Protein AF-A0A023PZ48-F1 (afdb_monomer)

Organism: Shigella sonnei (NCBI:txid624)

Sequence (143 aa):
MFFLYDTYNFFYYLIKLIVIQPQYICVYMIFFFFNAGIAYSITNDIEDQVCRWLLFVSMLHALMIPLAIIMPPQEILQETEKRQELHESIPKTCKLKALDAQQGGLFGVDKDEWVFPDNKSFYLPEKYRPENRITELAMMKEG

Structure (mmCIF, N/CA/C/O backbone):
data_AF-A0A023PZ48-F1
#
_entry.id   AF-A0A023PZ48-F1
#
loop_
_atom_site.group_PDB
_atom_site.id
_atom_site.type_symbol
_atom_site.label_atom_id
_atom_site.label_alt_id
_atom_site.label_comp_id
_atom_site.label_asym_id
_atom_site.label_entity_id
_atom_site.label_seq_id
_atom_site.pdbx_PDB_ins_code
_atom_site.Cartn_x
_atom_site.Cartn_y
_atom_site.Cartn_z
_atom_site.occupancy
_atom_site.B_iso_or_equiv
_atom_site.auth_seq_id
_atom_site.auth_comp_id
_atom_site.auth_asym_id
_atom_site.auth_atom_id
_atom_site.pdbx_PDB_model_num
ATOM 1 N N . MET A 1 1 ? 23.954 9.500 -2.292 1.00 50.06 1 MET A N 1
ATOM 2 C CA . MET A 1 1 ? 23.698 9.069 -0.899 1.00 50.06 1 MET A CA 1
ATOM 3 C C . MET A 1 1 ? 22.230 9.250 -0.509 1.00 50.06 1 MET A C 1
ATOM 5 O O . MET A 1 1 ? 21.660 8.294 -0.013 1.00 50.06 1 MET A O 1
ATOM 9 N N . PHE A 1 2 ? 21.600 10.391 -0.827 1.00 52.78 2 PHE A N 1
ATOM 10 C CA . PHE A 1 2 ? 20.169 10.659 -0.574 1.00 52.78 2 PHE A CA 1
ATOM 11 C C . PHE A 1 2 ? 19.208 9.615 -1.194 1.00 52.78 2 PHE A C 1
ATOM 13 O O . PHE A 1 2 ? 18.441 8.981 -0.484 1.00 52.78 2 PHE A O 1
ATOM 20 N N . PHE A 1 3 ? 19.356 9.304 -2.487 1.00 60.12 3 PHE A N 1
ATOM 21 C CA . PHE A 1 3 ? 18.476 8.350 -3.190 1.00 60.12 3 PHE A CA 1
ATOM 22 C C . PHE A 1 3 ? 18.502 6.905 -2.659 1.00 60.12 3 PHE A C 1
ATOM 24 O O . PHE A 1 3 ? 17.482 6.217 -2.681 1.00 60.12 3 PHE A O 1
ATOM 31 N N . LEU A 1 4 ? 19.656 6.428 -2.180 1.00 64.19 4 LEU A N 1
ATOM 32 C CA . LEU A 1 4 ? 19.765 5.081 -1.602 1.00 64.19 4 LEU A CA 1
ATOM 33 C C . LEU A 1 4 ? 19.038 4.994 -0.256 1.00 64.19 4 LEU A C 1
ATOM 35 O O . LEU A 1 4 ? 18.453 3.961 0.054 1.00 64.19 4 LEU A O 1
ATOM 39 N N . TYR A 1 5 ? 19.052 6.083 0.515 1.00 69.94 5 TYR A N 1
ATOM 40 C CA . TYR A 1 5 ? 18.374 6.172 1.803 1.00 69.94 5 TYR A CA 1
ATOM 41 C C . TYR A 1 5 ? 16.848 6.168 1.644 1.00 69.94 5 TYR A C 1
ATOM 43 O O . TYR A 1 5 ? 16.167 5.394 2.314 1.00 69.94 5 TYR A O 1
ATOM 51 N N . ASP A 1 6 ? 16.317 6.944 0.697 1.00 74.38 6 ASP A N 1
ATOM 52 C CA . ASP A 1 6 ? 14.872 7.001 0.439 1.00 74.38 6 ASP A CA 1
ATOM 53 C C . ASP A 1 6 ? 14.341 5.675 -0.119 1.00 74.38 6 ASP A C 1
ATOM 55 O O . ASP A 1 6 ? 13.309 5.172 0.326 1.00 74.38 6 ASP A O 1
ATOM 59 N N . THR A 1 7 ? 15.098 5.051 -1.027 1.00 77.69 7 THR A N 1
ATOM 60 C CA . THR A 1 7 ? 14.758 3.729 -1.574 1.00 77.69 7 THR A CA 1
ATOM 61 C C . THR A 1 7 ? 14.770 2.657 -0.480 1.00 77.69 7 THR A C 1
ATOM 63 O O . THR A 1 7 ? 13.847 1.849 -0.393 1.00 77.69 7 THR A O 1
ATOM 66 N N . TYR A 1 8 ? 15.785 2.662 0.390 1.00 84.38 8 TYR A N 1
ATOM 67 C CA . TYR A 1 8 ? 15.855 1.749 1.532 1.00 84.38 8 TYR A CA 1
ATOM 68 C C . TYR A 1 8 ? 14.658 1.923 2.473 1.00 84.38 8 TYR A C 1
ATOM 70 O O . TYR A 1 8 ? 13.998 0.940 2.808 1.00 84.38 8 TYR A O 1
ATOM 78 N N . ASN A 1 9 ? 14.348 3.162 2.865 1.00 86.19 9 ASN A N 1
ATOM 79 C CA . ASN A 1 9 ? 13.220 3.450 3.748 1.00 86.19 9 ASN A CA 1
ATOM 80 C C . ASN A 1 9 ? 11.897 3.006 3.129 1.00 86.19 9 ASN A C 1
ATOM 82 O O . ASN A 1 9 ? 11.089 2.375 3.809 1.00 86.19 9 ASN A O 1
ATOM 86 N N . PHE A 1 10 ? 11.699 3.268 1.836 1.00 86.69 10 PHE A N 1
ATOM 87 C CA . PHE A 1 10 ? 10.518 2.816 1.114 1.00 86.69 10 PHE A CA 1
ATOM 88 C C . PHE A 1 10 ? 10.330 1.299 1.245 1.00 86.69 10 PHE A C 1
ATOM 90 O O . PHE A 1 10 ? 9.278 0.854 1.704 1.00 86.69 10 PHE A O 1
ATOM 97 N N . PHE A 1 11 ? 11.354 0.501 0.922 1.00 87.69 11 PHE A N 1
ATOM 98 C CA . PHE A 1 11 ? 11.261 -0.959 1.026 1.00 87.69 11 PHE A CA 1
ATOM 99 C C . PHE A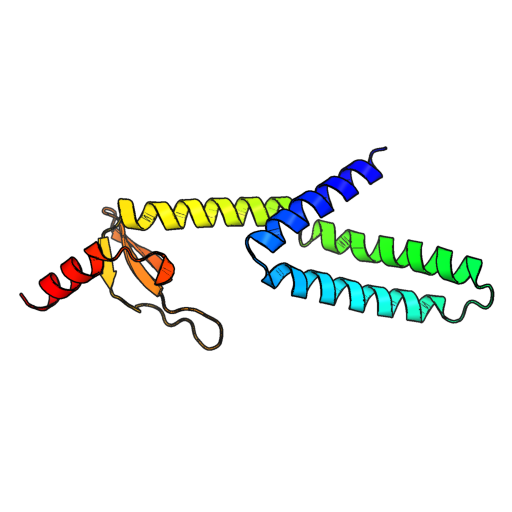 1 11 ? 11.112 -1.441 2.472 1.00 87.69 11 PHE A C 1
ATOM 101 O O . PHE A 1 11 ? 10.343 -2.365 2.726 1.00 87.69 11 PHE A O 1
ATOM 108 N N . TYR A 1 12 ? 11.793 -0.805 3.425 1.00 91.75 12 TYR A N 1
ATOM 109 C CA . TYR A 1 12 ? 11.674 -1.127 4.846 1.00 91.75 12 TYR A CA 1
ATOM 110 C C . TYR A 1 12 ? 10.229 -0.988 5.348 1.00 91.75 12 TYR A C 1
ATOM 112 O O . TYR A 1 12 ? 9.682 -1.922 5.941 1.00 91.75 12 TYR A O 1
ATOM 120 N N . TYR A 1 13 ? 9.586 0.152 5.079 1.00 91.69 13 TYR A N 1
ATOM 121 C CA . TYR A 1 13 ? 8.195 0.379 5.475 1.00 91.69 13 TYR A CA 1
ATOM 122 C C . TYR A 1 13 ? 7.216 -0.463 4.660 1.00 91.69 13 TYR A C 1
ATOM 124 O O . TYR A 1 13 ? 6.236 -0.952 5.217 1.00 91.69 13 TYR A O 1
ATOM 132 N N . LEU A 1 14 ? 7.495 -0.695 3.375 1.00 89.81 14 LEU A N 1
ATOM 133 C CA . LEU A 1 14 ? 6.681 -1.565 2.532 1.00 89.81 14 LEU A CA 1
ATOM 134 C C . LEU A 1 14 ? 6.638 -2.999 3.068 1.00 89.81 14 LEU A C 1
ATOM 136 O O . LEU A 1 14 ? 5.562 -3.579 3.170 1.00 89.81 14 LEU A O 1
ATOM 140 N N . ILE A 1 15 ? 7.784 -3.562 3.458 1.00 91.50 15 ILE A N 1
ATOM 141 C CA . ILE A 1 15 ? 7.840 -4.910 4.034 1.00 91.50 15 ILE A CA 1
ATOM 142 C C . ILE A 1 15 ? 7.019 -4.969 5.326 1.00 91.50 15 ILE A C 1
ATOM 144 O O . ILE A 1 15 ? 6.209 -5.880 5.488 1.00 91.50 15 ILE A O 1
ATOM 148 N N . LYS A 1 16 ? 7.162 -3.981 6.220 1.00 92.81 16 LYS A N 1
ATOM 149 C CA . LYS A 1 16 ? 6.341 -3.901 7.441 1.00 92.81 16 LYS A CA 1
ATOM 150 C C . LYS A 1 16 ? 4.847 -3.826 7.134 1.00 92.81 16 LYS A C 1
ATOM 152 O O . LYS A 1 16 ? 4.061 -4.537 7.756 1.00 92.81 16 LYS A O 1
ATOM 157 N N . LEU A 1 17 ? 4.467 -3.001 6.162 1.00 91.00 17 LEU A N 1
ATOM 158 C CA . LEU A 1 17 ? 3.081 -2.858 5.738 1.00 91.00 17 LEU A CA 1
ATOM 159 C C . LEU A 1 17 ? 2.524 -4.179 5.197 1.00 91.00 17 LEU A C 1
ATOM 161 O O . LEU A 1 17 ? 1.422 -4.556 5.574 1.00 91.00 17 LEU A O 1
ATOM 165 N N . ILE A 1 18 ? 3.288 -4.913 4.384 1.00 90.19 18 ILE A N 1
ATOM 166 C CA . ILE A 1 18 ? 2.879 -6.219 3.842 1.00 90.19 18 ILE A CA 1
ATOM 167 C C . ILE A 1 18 ? 2.703 -7.258 4.956 1.00 90.19 18 ILE A C 1
ATOM 169 O O . ILE A 1 18 ? 1.777 -8.061 4.895 1.00 90.19 18 ILE A O 1
ATOM 173 N N . VAL A 1 19 ? 3.550 -7.239 5.989 1.00 89.50 19 VAL A N 1
ATOM 174 C CA . VAL A 1 19 ? 3.411 -8.152 7.137 1.00 89.50 19 VAL A CA 1
ATOM 175 C C . VAL A 1 19 ? 2.088 -7.924 7.878 1.00 89.50 19 VAL A C 1
ATOM 177 O O . VAL A 1 19 ? 1.451 -8.888 8.294 1.00 89.50 19 VAL A O 1
ATOM 180 N N . ILE A 1 20 ? 1.652 -6.670 8.024 1.00 85.88 20 ILE A N 1
ATOM 181 C CA . ILE A 1 20 ? 0.412 -6.325 8.744 1.00 85.88 20 ILE A CA 1
ATOM 182 C C . ILE A 1 20 ? -0.822 -6.434 7.838 1.00 85.88 20 ILE A C 1
ATOM 184 O O . ILE A 1 20 ? -1.892 -6.858 8.275 1.00 85.88 20 ILE A O 1
ATOM 188 N N . GLN A 1 21 ? -0.685 -6.034 6.577 1.00 85.50 21 GLN A N 1
ATOM 189 C CA . GLN A 1 21 ? -1.740 -5.987 5.571 1.00 85.50 21 GLN A CA 1
ATOM 190 C C . GLN A 1 21 ? -1.245 -6.620 4.259 1.00 85.50 21 GLN A C 1
ATOM 192 O O . GLN A 1 21 ? -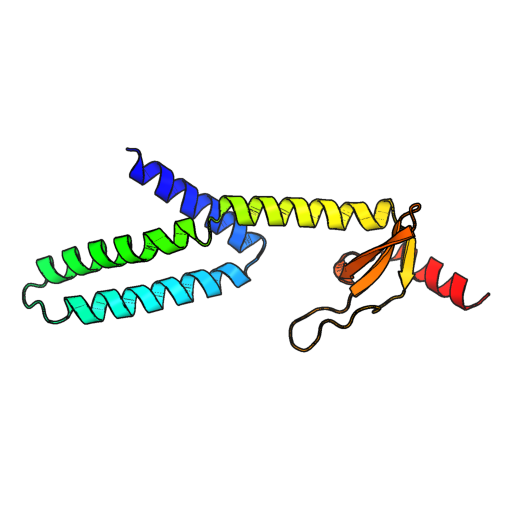0.838 -5.908 3.332 1.00 85.50 21 GLN A O 1
ATOM 197 N N . PRO A 1 22 ? -1.309 -7.962 4.143 1.00 85.25 22 PRO A N 1
ATOM 198 C CA . PRO A 1 22 ? -0.760 -8.697 3.006 1.00 85.25 22 PRO A CA 1
ATOM 199 C C . PRO A 1 22 ? -1.320 -8.263 1.655 1.00 85.25 22 PRO A C 1
ATOM 201 O O . PRO A 1 22 ? -0.604 -8.326 0.666 1.00 85.25 22 PRO A O 1
ATOM 204 N N . GLN A 1 23 ? -2.557 -7.759 1.592 1.00 84.06 23 GLN A N 1
ATOM 205 C CA . GLN A 1 23 ? -3.190 -7.287 0.356 1.00 84.06 23 GLN A CA 1
ATOM 206 C C . GLN A 1 23 ? -2.374 -6.228 -0.399 1.00 84.06 23 GLN A C 1
ATOM 208 O O . GLN A 1 23 ? -2.472 -6.142 -1.625 1.00 84.06 23 GLN A O 1
ATOM 213 N N . TYR A 1 24 ? -1.532 -5.453 0.294 1.00 87.19 24 TYR A N 1
ATOM 214 C CA . TYR A 1 24 ? -0.668 -4.484 -0.373 1.00 87.19 24 TYR A CA 1
ATOM 215 C C . TYR A 1 24 ? 0.355 -5.160 -1.291 1.00 87.19 24 TYR A C 1
ATOM 217 O O . TYR A 1 24 ? 0.707 -4.566 -2.307 1.00 87.19 24 TYR A O 1
ATOM 225 N N . ILE A 1 25 ? 0.759 -6.416 -1.041 1.00 88.88 25 ILE A N 1
ATOM 226 C CA . ILE A 1 25 ? 1.653 -7.140 -1.959 1.00 88.88 25 ILE A CA 1
ATOM 227 C C . ILE A 1 25 ? 1.050 -7.222 -3.363 1.00 88.88 25 ILE A C 1
ATOM 229 O O . ILE A 1 25 ? 1.732 -6.945 -4.347 1.00 88.88 25 ILE A O 1
ATOM 233 N N . CYS A 1 26 ? -0.250 -7.512 -3.457 1.00 89.12 26 CYS A N 1
ATOM 234 C CA . CYS A 1 26 ? -0.957 -7.626 -4.724 1.00 89.12 26 CYS A CA 1
ATOM 235 C C . CYS A 1 26 ? -0.996 -6.277 -5.441 1.00 89.12 26 CYS A C 1
ATOM 237 O O . CYS A 1 26 ? -0.709 -6.210 -6.634 1.00 89.12 26 CYS A O 1
ATOM 239 N N . VAL A 1 27 ? -1.292 -5.202 -4.707 1.00 88.25 27 VAL A N 1
ATOM 240 C CA . VAL A 1 27 ? -1.337 -3.842 -5.256 1.00 88.25 27 VAL A CA 1
ATOM 241 C C . VAL A 1 27 ? 0.025 -3.454 -5.837 1.00 88.25 27 VAL A C 1
ATOM 243 O O . VAL A 1 27 ? 0.109 -3.114 -7.016 1.00 88.25 27 VAL A O 1
ATOM 246 N N . TYR A 1 28 ? 1.106 -3.569 -5.059 1.00 88.31 28 TYR A N 1
ATOM 247 C CA . TYR A 1 28 ? 2.447 -3.206 -5.532 1.00 88.31 28 TYR A CA 1
ATOM 248 C C . TYR A 1 28 ? 2.929 -4.100 -6.684 1.00 88.31 28 TYR A C 1
ATOM 250 O O . TYR A 1 28 ? 3.571 -3.594 -7.604 1.00 88.31 28 TYR A O 1
ATOM 258 N N . MET A 1 29 ? 2.582 -5.393 -6.695 1.00 90.31 29 MET A N 1
ATOM 259 C CA . MET A 1 29 ? 2.892 -6.285 -7.819 1.00 90.31 29 MET A CA 1
ATOM 260 C C . MET A 1 29 ? 2.169 -5.869 -9.103 1.00 90.31 29 MET A C 1
ATOM 262 O O . MET A 1 29 ? 2.801 -5.826 -10.155 1.00 90.31 29 MET A O 1
ATOM 266 N N . ILE A 1 30 ? 0.878 -5.525 -9.033 1.00 91.75 30 ILE A N 1
ATOM 267 C CA . ILE A 1 30 ? 0.110 -5.068 -10.203 1.00 91.75 30 ILE A CA 1
ATOM 268 C C . ILE A 1 30 ? 0.761 -3.823 -10.808 1.00 91.75 30 ILE A C 1
ATOM 270 O O . ILE A 1 30 ? 1.031 -3.799 -12.008 1.00 91.75 30 ILE A O 1
ATOM 274 N N . PHE A 1 31 ? 1.075 -2.821 -9.981 1.00 90.44 31 PHE A N 1
ATOM 275 C CA . PHE A 1 31 ? 1.753 -1.612 -10.450 1.00 90.44 31 PHE A CA 1
ATOM 276 C C . PHE A 1 31 ? 3.132 -1.916 -11.040 1.00 90.44 31 PHE A C 1
ATOM 278 O O . PHE A 1 31 ? 3.465 -1.395 -12.103 1.00 90.44 31 PHE A O 1
ATOM 285 N N . PHE A 1 32 ? 3.913 -2.788 -10.397 1.00 91.25 32 PHE A N 1
ATOM 286 C CA . PHE A 1 32 ? 5.229 -3.177 -10.893 1.00 91.25 32 PHE A CA 1
ATOM 287 C C . PHE A 1 32 ? 5.151 -3.839 -12.272 1.00 91.25 32 PHE A C 1
ATOM 289 O O .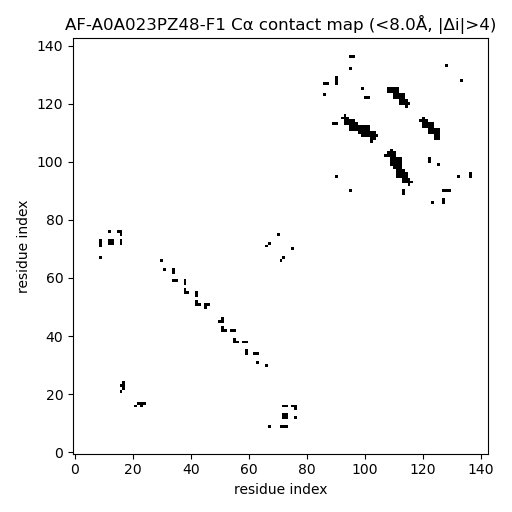 PHE A 1 32 ? 5.840 -3.401 -13.190 1.00 91.25 32 PHE A O 1
ATOM 296 N N . PHE A 1 33 ? 4.305 -4.858 -12.451 1.00 94.25 33 PHE A N 1
ATOM 297 C CA . PHE A 1 33 ? 4.193 -5.564 -13.731 1.00 94.25 33 PHE A CA 1
ATOM 298 C C . PHE A 1 33 ? 3.600 -4.690 -14.831 1.00 94.25 33 PHE A C 1
ATOM 300 O O . PHE A 1 33 ? 4.058 -4.758 -15.969 1.00 94.25 33 PHE A O 1
ATOM 307 N N . PHE A 1 34 ? 2.626 -3.842 -14.499 1.00 94.25 34 PHE A N 1
ATOM 308 C CA . PHE A 1 34 ? 2.068 -2.886 -15.447 1.00 94.25 34 PHE A CA 1
ATOM 309 C C . PHE A 1 34 ? 3.139 -1.901 -15.939 1.00 94.25 34 PHE A C 1
ATOM 311 O O . PHE A 1 34 ? 3.350 -1.760 -17.144 1.00 94.25 34 PHE A O 1
ATOM 318 N N . ASN A 1 35 ? 3.892 -1.298 -15.014 1.00 93.88 35 ASN A N 1
ATOM 319 C CA . ASN A 1 35 ? 4.978 -0.377 -15.344 1.00 93.88 35 ASN A CA 1
ATOM 320 C C . ASN A 1 35 ? 6.131 -1.073 -16.076 1.00 93.88 35 ASN A C 1
ATOM 322 O O . ASN A 1 35 ? 6.691 -0.500 -17.006 1.00 93.88 35 ASN A O 1
ATOM 326 N N . ALA A 1 36 ? 6.463 -2.314 -15.713 1.00 94.88 36 ALA A N 1
ATOM 327 C CA . ALA A 1 36 ? 7.451 -3.120 -16.424 1.00 94.88 36 ALA A CA 1
ATOM 328 C C . ALA A 1 36 ? 7.003 -3.436 -17.858 1.00 94.88 36 ALA A C 1
ATOM 330 O O . ALA A 1 36 ? 7.817 -3.366 -18.773 1.00 94.88 36 ALA A O 1
ATOM 331 N N . GLY A 1 37 ? 5.715 -3.717 -18.076 1.00 96.00 37 GLY A N 1
ATOM 332 C CA . GLY A 1 37 ? 5.147 -3.917 -19.410 1.00 96.00 37 GLY A CA 1
ATOM 333 C C . GLY A 1 37 ? 5.252 -2.666 -20.285 1.00 96.00 37 GLY A C 1
ATOM 334 O O . GLY A 1 37 ? 5.675 -2.757 -21.439 1.00 96.00 37 GLY A O 1
ATOM 335 N N . ILE A 1 38 ? 4.951 -1.489 -19.727 1.00 94.69 38 ILE A N 1
ATOM 336 C CA . ILE A 1 38 ? 5.149 -0.197 -20.406 1.00 94.69 38 ILE A CA 1
ATOM 337 C C . ILE A 1 38 ? 6.636 0.028 -20.701 1.00 94.69 38 ILE A C 1
ATOM 339 O O . ILE A 1 38 ? 7.003 0.339 -21.836 1.00 94.69 38 ILE A O 1
ATOM 343 N N . ALA A 1 39 ? 7.495 -0.176 -19.697 1.00 95.69 39 ALA A N 1
ATOM 344 C CA . ALA A 1 39 ? 8.934 0.012 -19.815 1.00 95.69 39 ALA A CA 1
ATOM 345 C C . ALA A 1 39 ? 9.529 -0.867 -20.928 1.00 95.69 39 ALA A C 1
ATOM 347 O O . ALA A 1 39 ? 10.323 -0.414 -21.755 1.00 95.69 39 ALA A O 1
ATOM 348 N N . TYR A 1 40 ? 9.098 -2.126 -20.974 1.00 95.12 40 TYR A N 1
ATOM 349 C CA . TYR A 1 40 ? 9.510 -3.093 -21.979 1.00 95.12 40 TYR A CA 1
ATOM 350 C C . TYR A 1 40 ? 9.014 -2.698 -23.370 1.00 95.12 40 TYR A C 1
ATOM 352 O O . TYR A 1 40 ? 9.813 -2.637 -24.295 1.00 95.12 40 TYR A O 1
ATOM 360 N N . SER A 1 41 ? 7.733 -2.344 -23.509 1.00 94.75 41 SER A N 1
ATOM 361 C CA . SER A 1 41 ? 7.131 -2.007 -24.808 1.00 94.75 41 SER A CA 1
ATOM 362 C C . SER A 1 41 ? 7.849 -0.856 -25.515 1.00 94.75 41 SER A C 1
ATOM 364 O O . SER A 1 41 ? 8.055 -0.913 -26.719 1.00 94.75 41 SER A O 1
ATOM 366 N N . ILE A 1 42 ? 8.274 0.167 -24.770 1.00 92.50 42 ILE A N 1
ATOM 367 C CA . ILE A 1 42 ? 8.985 1.330 -25.329 1.00 92.50 42 ILE A CA 1
ATOM 36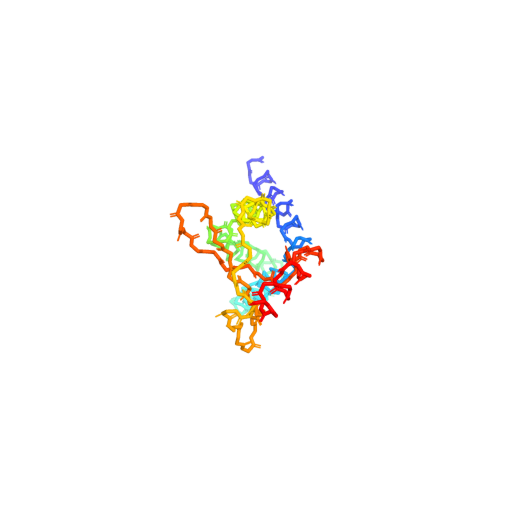8 C C . ILE A 1 42 ? 10.446 0.998 -25.668 1.00 92.50 42 ILE A C 1
ATOM 370 O O . ILE A 1 42 ? 11.007 1.556 -26.605 1.00 92.50 42 ILE A O 1
ATOM 374 N N . THR A 1 43 ? 11.094 0.122 -24.894 1.00 94.69 43 THR A N 1
ATOM 375 C CA . THR A 1 43 ? 12.522 -0.195 -25.084 1.00 94.69 43 THR A CA 1
ATOM 376 C C . THR A 1 43 ? 12.773 -1.365 -26.027 1.00 94.69 43 THR A C 1
ATOM 378 O O . THR A 1 43 ? 13.910 -1.574 -26.445 1.00 94.69 43 THR A O 1
ATOM 381 N N . ASN A 1 44 ? 11.738 -2.125 -26.386 1.00 93.38 44 ASN A N 1
ATOM 382 C CA . ASN A 1 44 ? 11.873 -3.347 -27.173 1.00 93.38 44 ASN A CA 1
ATOM 383 C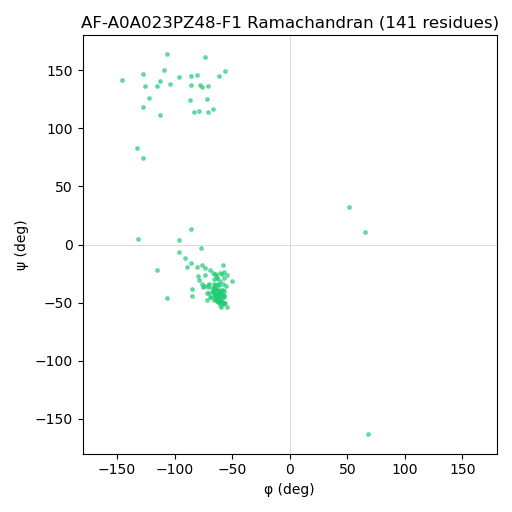 C . ASN A 1 44 ? 12.440 -3.116 -28.585 1.00 93.38 44 ASN A C 1
ATOM 385 O O . ASN A 1 44 ? 13.146 -3.983 -29.092 1.00 93.38 44 ASN A O 1
ATOM 389 N N . ASP A 1 45 ? 12.207 -1.944 -29.179 1.00 92.88 45 ASP A N 1
ATOM 390 C CA . ASP A 1 45 ? 12.680 -1.604 -30.532 1.00 92.88 45 ASP A CA 1
ATOM 391 C C . ASP A 1 45 ? 14.176 -1.236 -30.587 1.00 92.88 45 ASP A C 1
ATOM 393 O O . ASP A 1 45 ? 14.730 -0.973 -31.654 1.00 92.88 45 ASP A O 1
ATOM 397 N N . ILE A 1 46 ? 14.858 -1.208 -29.439 1.00 93.94 46 ILE A N 1
ATOM 398 C CA . ILE A 1 46 ? 16.282 -0.884 -29.352 1.00 93.94 46 ILE A CA 1
ATOM 399 C C . ILE A 1 46 ? 17.106 -2.139 -29.648 1.00 93.94 46 ILE A C 1
ATOM 401 O O . ILE A 1 46 ? 17.098 -3.098 -28.870 1.00 93.94 46 ILE A O 1
ATOM 405 N N . GLU A 1 47 ? 17.847 -2.110 -30.760 1.00 93.75 47 GLU A N 1
ATOM 406 C CA . GLU A 1 47 ? 18.700 -3.221 -31.204 1.00 93.75 47 GLU A CA 1
ATOM 407 C C . GLU A 1 47 ? 19.823 -3.521 -30.204 1.00 93.75 47 GLU A C 1
ATOM 409 O O . GLU A 1 47 ? 20.004 -4.676 -29.803 1.00 93.75 47 GLU A O 1
ATOM 414 N N . ASP A 1 48 ? 20.547 -2.484 -29.763 1.00 96.06 48 ASP A N 1
ATOM 415 C CA . ASP A 1 48 ? 21.640 -2.646 -28.807 1.00 96.06 48 ASP A CA 1
ATOM 416 C C . ASP A 1 48 ? 21.107 -3.106 -27.445 1.00 96.06 48 ASP A C 1
ATOM 418 O O . ASP A 1 48 ? 20.356 -2.411 -26.754 1.00 96.06 48 ASP A O 1
ATOM 422 N N . GLN A 1 49 ? 21.518 -4.308 -27.047 1.00 92.62 49 GLN A N 1
ATOM 423 C CA . GLN A 1 49 ? 21.012 -4.962 -25.849 1.00 92.62 49 GLN A CA 1
ATOM 424 C C . GLN A 1 49 ? 21.405 -4.226 -24.564 1.00 92.62 49 GLN A C 1
ATOM 426 O O . GLN A 1 49 ? 20.623 -4.216 -23.612 1.00 92.62 49 GLN A O 1
ATOM 431 N N . VAL A 1 50 ? 22.587 -3.609 -24.514 1.00 94.88 50 VAL A N 1
ATOM 432 C CA . VAL A 1 50 ? 23.057 -2.892 -23.322 1.00 94.88 50 VAL A CA 1
ATOM 433 C C . VAL A 1 50 ? 22.260 -1.601 -23.156 1.00 94.88 50 VAL A C 1
ATOM 435 O O . VAL A 1 50 ? 21.719 -1.349 -22.079 1.00 94.88 50 VAL A O 1
ATOM 438 N N . CYS A 1 51 ? 22.106 -0.825 -24.228 1.00 93.38 51 CYS A N 1
ATOM 439 C CA . CYS A 1 51 ? 21.271 0.369 -24.269 1.00 93.38 51 CYS A CA 1
ATOM 440 C C . CYS A 1 51 ? 19.814 0.046 -23.932 1.00 93.38 51 CYS A C 1
ATOM 442 O O . CYS A 1 51 ? 19.213 0.759 -23.128 1.00 93.38 51 CYS A O 1
ATOM 444 N N . ARG A 1 52 ? 19.266 -1.050 -24.472 1.00 94.12 52 ARG A N 1
ATOM 445 C CA . ARG A 1 52 ? 17.910 -1.514 -24.158 1.00 94.12 52 ARG A CA 1
ATOM 446 C C . ARG A 1 52 ? 17.731 -1.747 -22.662 1.00 94.12 52 ARG A C 1
ATOM 448 O O . ARG A 1 52 ? 16.799 -1.209 -22.072 1.00 94.12 52 ARG A O 1
ATOM 455 N N . TRP A 1 53 ? 18.635 -2.497 -22.029 1.00 93.88 53 TRP A N 1
ATOM 456 C CA . TRP A 1 53 ? 18.557 -2.767 -20.591 1.00 93.88 53 TRP A CA 1
ATOM 457 C C . TRP A 1 53 ? 18.746 -1.512 -19.736 1.00 93.88 53 TRP A C 1
ATOM 459 O O . TRP A 1 53 ? 18.006 -1.323 -18.772 1.00 93.88 53 TRP A O 1
ATOM 469 N N . LEU A 1 54 ? 19.687 -0.632 -20.091 1.00 94.31 54 LEU A N 1
ATOM 470 C CA . LEU A 1 54 ? 19.903 0.623 -19.365 1.00 94.31 54 LEU A CA 1
ATOM 471 C C . LEU A 1 54 ? 18.668 1.532 -19.413 1.00 94.31 54 LEU A C 1
ATOM 473 O O . LEU A 1 54 ? 18.276 2.088 -18.387 1.00 94.31 54 LEU A O 1
ATOM 477 N N . LEU A 1 55 ? 18.035 1.651 -20.582 1.00 93.75 55 LEU A N 1
ATOM 478 C CA . LEU A 1 55 ? 16.816 2.440 -20.758 1.00 93.75 55 LEU A CA 1
ATOM 479 C C . LEU A 1 55 ? 15.605 1.785 -20.093 1.00 93.75 55 LEU A C 1
ATOM 481 O O . LEU A 1 55 ? 14.778 2.479 -19.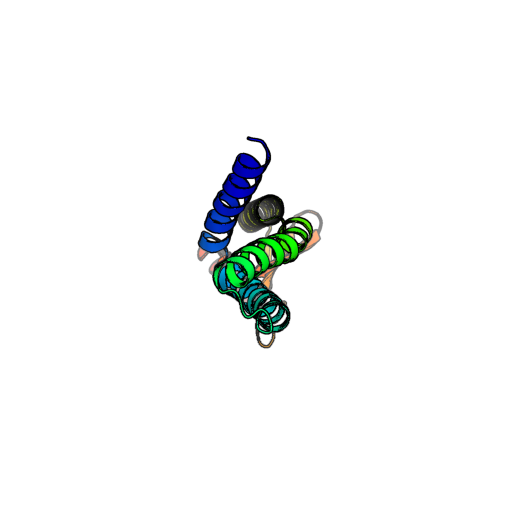506 1.00 93.75 55 LEU A O 1
ATOM 485 N N . PHE A 1 56 ? 15.519 0.454 -20.120 1.00 95.38 56 PHE A N 1
ATOM 486 C CA . PHE A 1 56 ? 14.453 -0.276 -19.442 1.00 95.38 56 PHE A CA 1
ATOM 487 C C . PHE A 1 56 ? 14.505 -0.023 -17.934 1.00 95.38 56 PHE A C 1
ATOM 489 O O . PHE A 1 56 ? 13.498 0.347 -17.334 1.00 95.38 56 PHE A O 1
ATOM 496 N N . VAL A 1 57 ? 15.685 -0.172 -17.323 1.00 92.56 57 VAL A N 1
ATOM 497 C CA . VAL A 1 57 ? 15.866 0.024 -15.879 1.00 92.56 57 VAL A CA 1
ATOM 498 C C . VAL A 1 57 ? 15.618 1.478 -15.483 1.00 92.56 57 VAL A C 1
ATOM 500 O O . VAL A 1 57 ? 14.934 1.722 -14.489 1.00 92.56 57 VAL A O 1
ATOM 503 N N . SER A 1 58 ? 16.128 2.449 -16.249 1.00 90.81 58 SER A N 1
ATOM 504 C CA . SER A 1 58 ? 15.932 3.869 -15.933 1.00 90.81 58 SER A CA 1
ATOM 505 C C . SER A 1 58 ? 14.464 4.285 -16.041 1.00 90.81 58 SER A C 1
ATOM 507 O O . SER A 1 58 ? 13.955 4.980 -15.160 1.00 90.81 58 SER A O 1
ATOM 509 N N . MET A 1 59 ? 13.753 3.803 -17.060 1.00 93.00 59 MET A N 1
ATOM 510 C CA . MET A 1 59 ? 12.338 4.097 -17.248 1.00 93.00 59 MET A CA 1
ATOM 511 C C . MET A 1 59 ? 11.454 3.378 -16.234 1.00 93.00 59 MET A C 1
ATOM 513 O O . MET A 1 59 ? 10.553 4.000 -15.675 1.00 93.00 59 MET A O 1
ATOM 517 N N . LEU A 1 60 ? 11.731 2.105 -15.934 1.00 92.31 60 LEU A N 1
ATOM 518 C CA . LEU A 1 60 ? 11.039 1.390 -14.864 1.00 92.31 60 LEU A CA 1
ATOM 519 C C . LEU A 1 60 ? 11.212 2.129 -13.536 1.00 92.31 60 LEU A C 1
ATOM 521 O O . LEU A 1 60 ? 10.237 2.340 -12.823 1.00 92.31 60 LEU A O 1
ATOM 525 N N . HIS A 1 61 ? 12.427 2.588 -13.227 1.00 87.31 61 HIS A N 1
ATOM 526 C CA . HIS A 1 61 ? 12.669 3.380 -12.028 1.00 87.31 61 HIS A CA 1
ATOM 527 C C . HIS A 1 61 ? 11.842 4.674 -12.021 1.00 87.31 61 HIS A C 1
ATOM 529 O O . HIS A 1 61 ? 11.152 4.945 -11.040 1.00 87.31 61 HIS A O 1
ATOM 535 N N . ALA A 1 62 ? 11.832 5.426 -13.126 1.00 89.12 62 ALA A N 1
ATOM 536 C CA . ALA A 1 62 ? 11.043 6.651 -13.251 1.00 89.12 62 ALA A CA 1
ATOM 537 C C . ALA A 1 62 ? 9.531 6.411 -13.068 1.00 89.12 62 ALA A C 1
ATOM 539 O O . ALA A 1 62 ? 8.868 7.182 -12.377 1.00 89.12 62 ALA A O 1
ATOM 540 N N . LEU A 1 63 ? 8.994 5.319 -13.620 1.00 89.12 63 LEU A N 1
ATOM 541 C CA . LEU A 1 63 ? 7.580 4.942 -13.493 1.00 89.12 63 LEU A CA 1
ATOM 542 C C . LEU A 1 63 ? 7.189 4.508 -12.072 1.00 89.12 63 LEU A C 1
ATOM 544 O O . LEU A 1 63 ? 6.016 4.581 -11.706 1.00 89.12 63 LEU A O 1
ATOM 548 N N . MET A 1 64 ? 8.152 4.081 -11.254 1.00 85.25 64 MET A N 1
ATOM 549 C CA . MET A 1 64 ? 7.910 3.701 -9.860 1.00 85.25 64 MET A CA 1
ATOM 550 C C . MET A 1 64 ? 7.945 4.895 -8.892 1.00 85.25 64 MET A C 1
ATOM 552 O O . MET A 1 64 ? 7.422 4.780 -7.785 1.00 85.25 64 MET A O 1
ATOM 556 N N . ILE A 1 65 ? 8.488 6.054 -9.292 1.00 84.38 65 ILE A N 1
ATOM 557 C CA . ILE A 1 65 ? 8.532 7.260 -8.440 1.00 84.38 65 ILE A CA 1
ATOM 558 C C . ILE A 1 65 ? 7.121 7.752 -8.061 1.00 84.38 65 ILE A C 1
ATOM 560 O O . ILE A 1 65 ? 6.876 7.947 -6.869 1.00 84.38 65 ILE A O 1
ATOM 564 N N . PRO A 1 66 ? 6.155 7.906 -8.994 1.00 84.50 66 PRO A N 1
ATOM 565 C CA . PRO A 1 66 ? 4.796 8.320 -8.639 1.00 84.50 66 PRO A CA 1
ATOM 566 C C . PRO A 1 66 ? 4.114 7.379 -7.644 1.00 84.50 66 PRO A C 1
ATOM 568 O O . PRO A 1 66 ? 3.366 7.836 -6.786 1.00 84.50 66 PRO A O 1
ATOM 571 N N . LEU A 1 67 ? 4.397 6.073 -7.716 1.00 81.25 67 LEU A N 1
ATOM 572 C CA . LEU A 1 67 ? 3.833 5.087 -6.795 1.00 81.25 67 LEU A CA 1
ATOM 573 C C . LEU A 1 67 ? 4.263 5.351 -5.349 1.00 81.25 67 LEU A C 1
ATOM 575 O O . LEU A 1 67 ? 3.441 5.258 -4.442 1.00 81.25 67 LEU A O 1
ATOM 579 N N . ALA A 1 68 ? 5.529 5.722 -5.144 1.00 79.00 68 ALA A N 1
ATOM 580 C CA . ALA A 1 68 ? 6.054 6.065 -3.826 1.00 79.00 68 ALA A CA 1
ATOM 581 C C . ALA A 1 68 ? 5.439 7.351 -3.248 1.00 79.00 68 ALA A C 1
ATOM 583 O O . ALA A 1 68 ? 5.396 7.501 -2.030 1.00 79.00 68 ALA A O 1
ATOM 584 N N . ILE A 1 69 ? 4.944 8.248 -4.108 1.00 83.56 69 ILE A N 1
ATOM 585 C CA . ILE A 1 69 ? 4.279 9.497 -3.711 1.00 83.56 69 ILE A CA 1
ATOM 586 C C . ILE A 1 69 ? 2.791 9.266 -3.424 1.00 83.56 69 ILE A C 1
ATOM 588 O O . ILE A 1 69 ? 2.268 9.782 -2.445 1.00 83.56 69 ILE A O 1
ATOM 592 N N . ILE A 1 70 ? 2.097 8.511 -4.281 1.00 85.12 70 ILE A N 1
ATOM 593 C CA . ILE A 1 70 ? 0.649 8.270 -4.158 1.00 85.12 70 ILE A CA 1
ATOM 594 C C . ILE A 1 70 ? 0.353 7.278 -3.032 1.00 85.12 70 ILE A C 1
ATOM 596 O O . ILE A 1 70 ? -0.649 7.407 -2.334 1.00 85.12 70 ILE A O 1
ATOM 600 N N . MET A 1 71 ? 1.216 6.277 -2.859 1.00 84.75 71 MET A N 1
ATOM 601 C CA . MET A 1 71 ? 1.096 5.268 -1.811 1.00 84.75 71 MET A CA 1
ATOM 602 C C . MET A 1 71 ? 2.403 5.182 -1.017 1.00 84.75 71 MET A C 1
ATOM 604 O O . MET A 1 71 ? 3.170 4.228 -1.196 1.00 84.75 71 MET A O 1
ATOM 608 N N . PRO A 1 72 ? 2.672 6.172 -0.146 1.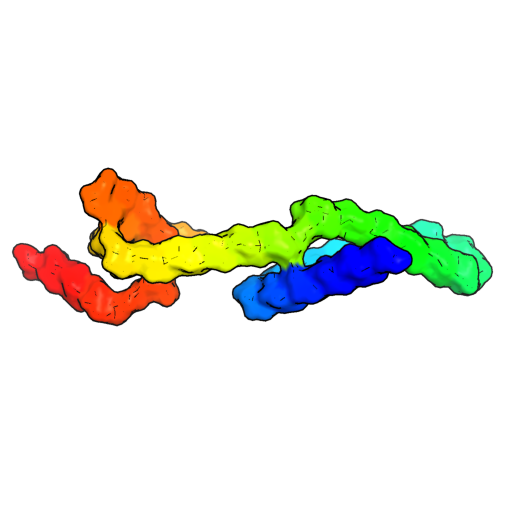00 89.50 72 PRO A N 1
ATOM 609 C CA . PRO A 1 72 ? 3.836 6.166 0.726 1.00 89.50 72 PRO A CA 1
ATOM 610 C C . PRO A 1 72 ? 3.644 5.101 1.821 1.00 89.50 72 PRO A C 1
ATOM 612 O O . PRO A 1 72 ? 2.771 5.251 2.682 1.00 89.50 72 PRO A O 1
ATOM 615 N N . PRO A 1 73 ? 4.455 4.023 1.852 1.00 89.31 73 PRO A N 1
ATOM 616 C CA . PRO A 1 73 ? 4.224 2.906 2.768 1.00 89.31 73 PRO A CA 1
ATOM 617 C C . PRO A 1 73 ? 4.277 3.313 4.244 1.00 89.31 73 PRO A C 1
ATOM 619 O O . PRO A 1 73 ? 3.582 2.732 5.071 1.00 89.31 73 PRO A O 1
ATOM 622 N N . GLN A 1 74 ? 5.092 4.319 4.575 1.00 91.12 74 GLN A N 1
ATOM 623 C CA . GLN A 1 74 ? 5.243 4.820 5.938 1.00 91.12 74 GLN A CA 1
ATOM 624 C C . GLN A 1 74 ? 3.950 5.448 6.475 1.00 91.12 74 GLN A C 1
ATOM 626 O O . GLN A 1 74 ? 3.556 5.152 7.600 1.00 91.12 74 GLN A O 1
ATOM 631 N N . GLU A 1 75 ? 3.287 6.302 5.695 1.00 90.94 75 GLU A N 1
ATOM 632 C CA . GLU A 1 75 ? 2.067 6.986 6.143 1.00 90.94 75 GLU A CA 1
ATOM 633 C C . GLU A 1 75 ? 0.906 5.998 6.262 1.00 90.94 75 GLU A C 1
ATOM 635 O O . GLU A 1 75 ? 0.188 6.000 7.260 1.00 90.94 75 GLU A O 1
ATOM 640 N N . ILE A 1 76 ? 0.788 5.084 5.292 1.00 90.56 76 ILE A N 1
ATOM 641 C CA . ILE A 1 76 ? -0.218 4.015 5.306 1.00 90.56 76 ILE A CA 1
ATOM 642 C C . ILE A 1 76 ? -0.028 3.113 6.532 1.00 90.56 76 ILE A C 1
ATOM 644 O O . ILE A 1 76 ? -1.004 2.734 7.186 1.00 90.56 76 ILE A O 1
ATOM 648 N N . LEU A 1 77 ? 1.222 2.777 6.864 1.00 90.50 77 LEU A N 1
ATOM 649 C CA . LEU A 1 77 ? 1.545 1.999 8.056 1.00 90.50 77 LEU A CA 1
ATOM 650 C C . LEU A 1 77 ? 1.128 2.742 9.332 1.00 90.50 77 LEU A C 1
ATOM 652 O O . LEU A 1 77 ? 0.428 2.166 10.158 1.00 90.50 77 LEU A O 1
ATOM 656 N N . GLN A 1 78 ? 1.482 4.022 9.467 1.00 91.75 78 GLN A N 1
ATOM 657 C CA . GLN A 1 78 ? 1.113 4.825 10.637 1.00 91.75 78 GLN A CA 1
ATOM 658 C C . GLN A 1 78 ? -0.404 4.975 10.793 1.00 91.75 78 GLN A C 1
ATOM 660 O O . GLN A 1 78 ? -0.923 4.919 11.907 1.00 91.75 78 GLN A O 1
ATOM 665 N N . GLU A 1 79 ? -1.138 5.173 9.695 1.00 90.75 79 GLU A N 1
ATOM 666 C CA . GLU A 1 79 ? -2.601 5.221 9.739 1.00 90.75 79 GLU A CA 1
ATOM 667 C C . GLU A 1 79 ? -3.188 3.860 10.138 1.00 90.75 79 GLU A C 1
ATOM 669 O O . GLU A 1 79 ? -4.127 3.788 10.933 1.00 90.75 79 GLU A O 1
ATOM 674 N N . THR A 1 80 ? -2.606 2.773 9.626 1.00 87.38 80 THR A N 1
ATOM 675 C CA . THR A 1 80 ? -3.004 1.404 9.964 1.00 87.38 80 THR A CA 1
ATOM 676 C C . THR A 1 80 ? -2.812 1.113 11.449 1.00 87.38 80 THR A C 1
ATOM 678 O O . THR A 1 80 ? -3.741 0.619 12.085 1.00 87.38 80 THR A O 1
ATOM 681 N N . GLU A 1 81 ? -1.647 1.444 12.004 1.00 88.75 81 GLU A N 1
ATOM 682 C CA . GLU A 1 81 ? -1.330 1.260 13.424 1.00 88.75 81 GLU A CA 1
ATOM 683 C C . GLU A 1 81 ? -2.284 2.080 14.302 1.00 88.75 81 GLU A C 1
ATOM 685 O O . GLU A 1 81 ? -2.946 1.523 15.175 1.00 88.75 81 GLU A O 1
ATOM 690 N N . LYS A 1 82 ? -2.488 3.370 13.995 1.00 89.38 82 LYS A N 1
ATOM 691 C CA . LYS A 1 82 ? -3.456 4.221 14.717 1.00 89.38 82 LYS A CA 1
ATOM 692 C C . LYS A 1 82 ? -4.875 3.658 14.683 1.00 89.38 82 LYS A C 1
ATOM 694 O O . LYS A 1 82 ? -5.602 3.719 15.674 1.00 89.38 82 LYS A O 1
ATOM 699 N N . ARG A 1 83 ? -5.297 3.115 13.537 1.00 86.00 83 ARG A N 1
ATOM 700 C CA . ARG A 1 83 ? -6.615 2.489 13.398 1.00 86.00 83 ARG A CA 1
ATOM 701 C C . ARG A 1 83 ? -6.714 1.215 14.238 1.00 86.00 83 ARG A C 1
ATOM 703 O O . ARG A 1 83 ? -7.753 0.986 14.851 1.00 86.00 83 ARG A O 1
ATOM 710 N N . GLN A 1 84 ? -5.656 0.406 14.287 1.00 85.38 84 GLN A N 1
ATOM 711 C CA . GLN A 1 84 ? -5.595 -0.782 15.142 1.00 85.38 84 GLN A CA 1
ATOM 712 C C . GLN A 1 84 ? -5.666 -0.412 16.626 1.00 85.38 84 GLN A C 1
ATOM 714 O O . GLN A 1 84 ? -6.515 -0.956 17.328 1.00 85.38 84 GLN A O 1
ATOM 719 N N . GLU A 1 85 ? -4.876 0.563 17.079 1.00 87.00 85 GLU A N 1
ATOM 720 C CA . GLU A 1 85 ? -4.906 1.061 18.461 1.00 87.00 85 GLU A CA 1
ATOM 721 C C . GLU A 1 85 ? -6.304 1.559 18.857 1.00 87.00 85 GLU A C 1
ATOM 723 O O . GLU A 1 85 ? -6.831 1.208 19.918 1.00 87.00 85 GLU A O 1
ATOM 728 N N . LEU A 1 86 ? -6.955 2.330 17.977 1.00 85.56 86 LEU A N 1
ATOM 729 C CA . LEU A 1 86 ? -8.325 2.786 18.197 1.00 85.56 86 LEU A CA 1
ATOM 730 C C . LEU A 1 86 ? -9.290 1.600 18.326 1.00 85.56 86 LEU A C 1
ATOM 732 O O . LEU A 1 86 ? -10.077 1.554 19.273 1.00 85.56 86 LEU A O 1
ATOM 736 N N . HIS A 1 87 ? -9.216 0.631 17.411 1.00 85.81 87 HIS A N 1
ATOM 737 C CA . HIS A 1 87 ? -10.070 -0.555 17.441 1.00 85.81 87 HIS A CA 1
ATOM 738 C C . HIS A 1 87 ? -9.874 -1.394 18.710 1.00 85.81 87 HIS A C 1
ATOM 740 O O . HIS A 1 87 ? -10.848 -1.922 19.233 1.00 85.81 87 HIS A O 1
ATOM 746 N N . GLU A 1 88 ? -8.658 -1.482 19.248 1.00 85.25 88 GLU A N 1
ATOM 747 C CA . GLU A 1 88 ? -8.382 -2.176 20.512 1.00 85.25 88 GLU A CA 1
ATOM 748 C C . GLU A 1 88 ? -8.874 -1.408 21.751 1.00 85.25 88 GLU A C 1
ATOM 750 O O . GLU A 1 88 ? -9.159 -2.004 22.796 1.00 85.25 88 GLU A O 1
ATOM 755 N N . SER A 1 89 ? -8.979 -0.081 21.660 1.00 86.00 89 SER A N 1
ATOM 756 C CA . SER A 1 89 ? -9.444 0.773 22.760 1.00 86.00 89 SER A CA 1
ATOM 757 C C . SER A 1 89 ? -10.970 0.783 22.925 1.00 86.00 89 SER A C 1
ATOM 759 O O . SER A 1 89 ? -11.477 0.916 24.045 1.00 86.00 89 SER A O 1
ATOM 761 N N . ILE A 1 90 ? -11.712 0.607 21.829 1.00 85.38 90 ILE A N 1
ATOM 762 C CA . ILE A 1 90 ? -13.179 0.681 21.807 1.00 85.38 90 ILE A CA 1
ATOM 763 C C . ILE A 1 90 ? -13.811 -0.400 22.702 1.00 85.38 90 ILE A C 1
ATOM 765 O O . ILE A 1 90 ? -14.593 -0.027 23.575 1.00 85.38 90 ILE A O 1
ATOM 769 N N . PRO A 1 91 ? -13.445 -1.698 22.633 1.00 81.81 91 PRO A N 1
ATOM 770 C CA . PRO A 1 91 ? -14.019 -2.712 23.520 1.00 81.81 91 PRO A CA 1
ATOM 771 C C . PRO A 1 91 ? -13.805 -2.442 25.016 1.00 81.81 91 PRO A C 1
ATOM 773 O O . PRO A 1 91 ? -14.599 -2.880 25.847 1.00 81.81 91 PRO A O 1
ATOM 776 N N . LYS A 1 92 ? -12.753 -1.695 25.375 1.00 84.56 92 LYS A N 1
ATOM 777 C CA . LYS A 1 92 ? -12.429 -1.340 26.768 1.00 84.56 92 LYS A CA 1
ATOM 778 C C . LYS A 1 92 ? -13.270 -0.174 27.292 1.00 84.56 92 LYS A C 1
ATOM 780 O O . LYS A 1 92 ? -13.491 -0.078 28.494 1.00 84.56 92 LYS A O 1
ATOM 785 N N . THR A 1 93 ? -13.728 0.706 26.407 1.00 83.69 93 THR A N 1
ATOM 786 C CA . THR A 1 93 ? -14.349 1.996 26.762 1.00 83.69 93 THR A CA 1
ATOM 787 C C . THR A 1 93 ? -15.821 2.103 26.358 1.00 83.69 93 THR A C 1
ATOM 789 O O . THR A 1 93 ? -16.567 2.875 26.957 1.00 83.69 93 THR A O 1
ATOM 792 N N . CYS A 1 94 ? -16.260 1.304 25.385 1.00 82.81 94 CYS A N 1
ATOM 793 C CA . CYS A 1 94 ? -17.599 1.329 24.798 1.00 82.81 94 CYS A CA 1
ATOM 794 C C . CYS A 1 94 ? -18.416 0.108 25.185 1.00 82.81 94 CYS A C 1
ATOM 796 O O . CYS A 1 94 ? -17.883 -0.994 25.326 1.00 82.81 94 CYS A O 1
ATOM 798 N N . LYS A 1 95 ? -19.737 0.266 25.254 1.00 85.38 95 LYS A N 1
ATOM 799 C CA . LYS A 1 95 ? -20.660 -0.863 25.385 1.00 85.38 95 LYS A CA 1
ATOM 800 C C . LYS A 1 95 ? -20.988 -1.426 24.007 1.00 85.38 95 LYS A C 1
ATOM 802 O O . LYS A 1 95 ? -21.229 -0.671 23.070 1.00 85.38 95 LYS A O 1
ATOM 807 N N . LEU A 1 96 ? -21.001 -2.748 23.896 1.00 84.12 96 LEU A N 1
ATOM 808 C CA . LEU A 1 96 ? -21.492 -3.435 22.707 1.00 84.12 96 LEU A CA 1
ATOM 809 C C . LEU A 1 96 ? -23.019 -3.275 22.682 1.00 84.12 96 LEU A C 1
ATOM 811 O O . LEU A 1 96 ? -23.675 -3.549 23.687 1.00 84.12 96 LEU A O 1
ATOM 815 N N . LYS A 1 97 ? -23.572 -2.762 21.581 1.00 84.88 97 LYS A N 1
ATOM 816 C CA . LYS A 1 97 ? -25.002 -2.434 21.452 1.00 84.88 97 LYS A CA 1
ATOM 817 C C . LYS A 1 97 ? -25.737 -3.426 20.563 1.00 84.88 97 LYS A C 1
ATOM 819 O O . LYS A 1 97 ? -26.818 -3.880 20.926 1.00 84.88 97 LYS A O 1
ATOM 824 N N . ALA A 1 98 ? -25.160 -3.759 19.414 1.00 83.00 98 ALA A N 1
ATOM 825 C CA . ALA A 1 98 ? -25.763 -4.681 18.465 1.00 83.00 98 ALA A CA 1
ATOM 826 C C . ALA A 1 98 ? -24.686 -5.498 17.756 1.00 83.00 98 ALA A C 1
ATOM 828 O O . ALA A 1 98 ? -23.625 -4.977 17.418 1.00 83.00 98 ALA A O 1
ATOM 829 N N . LEU A 1 99 ? -24.982 -6.775 17.537 1.00 84.94 99 LEU A N 1
ATOM 830 C CA . LEU A 1 99 ? -24.158 -7.664 16.725 1.00 84.94 99 LEU A CA 1
ATOM 831 C C . LEU A 1 99 ? -24.550 -7.518 15.256 1.00 84.94 99 LEU A C 1
ATOM 833 O O . LEU A 1 99 ? -25.730 -7.295 14.975 1.00 84.94 99 LEU A O 1
ATOM 837 N N . ASP A 1 100 ? -23.572 -7.629 14.357 1.00 82.38 100 ASP A N 1
ATOM 838 C CA . ASP A 1 100 ? -23.768 -7.638 12.895 1.00 82.38 100 ASP A CA 1
ATOM 839 C C . ASP A 1 100 ? -24.609 -6.454 12.372 1.00 82.38 100 ASP A C 1
ATOM 841 O O . ASP A 1 100 ? -25.354 -6.546 11.395 1.00 82.38 100 ASP A O 1
ATOM 845 N N . ALA A 1 101 ? -24.493 -5.306 13.044 1.00 82.25 101 ALA A N 1
ATOM 846 C CA . ALA A 1 101 ? -25.261 -4.096 12.769 1.00 82.25 101 ALA A CA 1
ATOM 847 C C . ALA A 1 101 ? -24.960 -3.493 11.389 1.00 82.25 101 ALA A C 1
ATOM 849 O O . ALA A 1 101 ? -25.798 -2.793 10.818 1.00 82.25 101 ALA A O 1
ATOM 850 N N . GLN A 1 102 ? -23.767 -3.754 10.849 1.00 82.44 102 GLN A N 1
ATOM 851 C CA . GLN A 1 102 ? -23.394 -3.375 9.493 1.00 82.44 102 GLN A CA 1
ATOM 852 C C . GLN A 1 102 ? -22.867 -4.590 8.730 1.00 82.44 102 GLN A C 1
ATOM 854 O O . GLN A 1 102 ? -21.816 -5.130 9.072 1.00 82.44 102 GLN A O 1
ATOM 859 N N . GLN A 1 103 ? -23.560 -4.951 7.647 1.00 78.88 103 GLN A N 1
ATOM 860 C CA . GLN A 1 103 ? -23.121 -6.020 6.755 1.00 78.88 103 GLN A CA 1
ATOM 861 C C . GLN A 1 103 ? -21.897 -5.609 5.935 1.00 78.88 103 GLN A C 1
ATOM 863 O O . GLN A 1 103 ? -21.832 -4.505 5.383 1.00 78.88 103 GLN A O 1
ATOM 8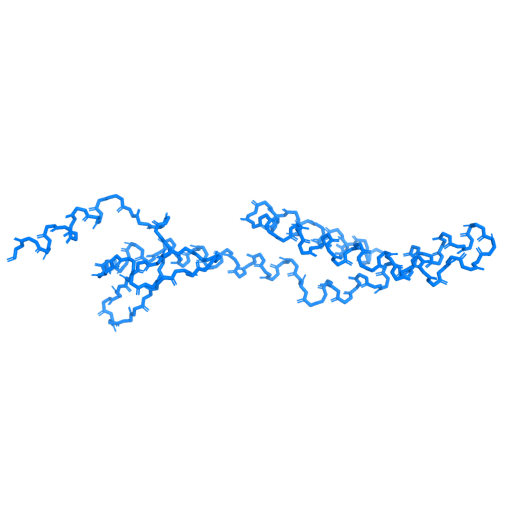68 N N . GLY A 1 104 ? -20.935 -6.522 5.832 1.00 69.62 104 GLY A N 1
ATOM 869 C CA . GLY A 1 104 ? -19.687 -6.311 5.101 1.00 69.62 104 GLY A CA 1
ATOM 870 C C . GLY A 1 104 ? -19.826 -6.325 3.572 1.00 69.62 104 GLY A C 1
ATOM 871 O O . GLY A 1 104 ? -18.974 -5.782 2.866 1.00 69.62 104 GLY A O 1
ATOM 872 N N . GLY A 1 105 ? -20.899 -6.907 3.036 1.00 71.00 105 GLY A N 1
ATOM 873 C CA . GLY A 1 105 ? -21.057 -7.119 1.594 1.00 71.00 105 GLY A CA 1
ATOM 874 C C . GLY A 1 105 ? -20.058 -8.144 1.031 1.00 71.00 105 GLY A C 1
ATOM 875 O O . GLY A 1 105 ? -19.453 -8.908 1.773 1.00 71.00 105 GLY A O 1
ATOM 876 N N . LEU A 1 106 ? -19.870 -8.165 -0.295 1.00 55.25 106 LEU A N 1
ATOM 877 C CA . LEU A 1 106 ? -19.157 -9.240 -1.017 1.00 55.25 106 LEU A CA 1
ATOM 878 C C . LEU A 1 106 ? -17.683 -9.446 -0.598 1.00 55.25 106 LEU A C 1
ATOM 880 O O . LEU A 1 106 ? -17.140 -10.531 -0.782 1.00 55.25 106 LEU A O 1
ATOM 884 N N . PHE A 1 107 ? -17.037 -8.413 -0.050 1.00 58.62 107 PHE A N 1
ATOM 885 C CA . PHE A 1 107 ? -15.619 -8.432 0.341 1.00 58.62 107 PHE A CA 1
ATOM 886 C C . PHE A 1 107 ? -15.364 -7.883 1.750 1.00 58.62 107 PHE A C 1
ATOM 888 O O . PHE A 1 107 ? -14.210 -7.708 2.142 1.00 58.62 107 PHE A O 1
ATOM 895 N N . GLY A 1 108 ? -16.416 -7.553 2.497 1.00 69.50 108 GLY A N 1
ATOM 896 C CA . GLY A 1 108 ? -16.286 -7.013 3.843 1.00 69.50 108 GLY A CA 1
ATOM 897 C C . GLY A 1 108 ? -16.669 -8.033 4.901 1.00 69.50 108 GLY A C 1
ATOM 898 O O . GLY A 1 108 ? -17.322 -9.033 4.632 1.00 69.50 108 GLY A O 1
ATOM 899 N N . VAL A 1 109 ? -16.269 -7.731 6.129 1.00 77.00 109 VAL A N 1
ATOM 900 C CA . VAL A 1 109 ? -16.697 -8.450 7.329 1.00 77.00 109 VAL A CA 1
ATOM 901 C C . VAL A 1 109 ? -17.858 -7.713 7.974 1.00 77.00 109 VAL A C 1
ATOM 903 O O . VAL A 1 109 ? -17.876 -6.475 7.968 1.00 77.00 109 VAL A O 1
ATOM 906 N N . ASP A 1 110 ? -18.791 -8.476 8.532 1.00 82.69 110 ASP A N 1
ATOM 907 C CA . ASP A 1 110 ? -19.863 -7.929 9.350 1.00 82.69 110 ASP A CA 1
ATOM 908 C C . ASP A 1 110 ? -19.268 -7.232 10.578 1.00 82.69 110 ASP A C 1
ATOM 910 O O . ASP A 1 110 ? -18.190 -7.583 11.084 1.00 82.69 110 ASP A O 1
ATOM 914 N N . LYS A 1 111 ? -19.925 -6.149 10.989 1.00 85.69 111 LYS A N 1
ATOM 915 C CA . LYS A 1 111 ? -19.447 -5.289 12.065 1.00 85.69 111 LYS A CA 1
ATOM 91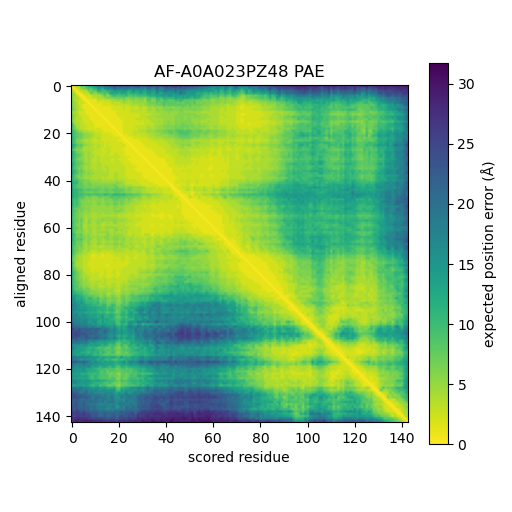6 C C . LYS A 1 111 ? -20.504 -5.126 13.131 1.00 85.69 111 LYS A C 1
ATOM 918 O O . LYS A 1 111 ? -21.657 -4.808 12.843 1.00 85.69 111 LYS A O 1
ATOM 923 N N . ASP A 1 112 ? -20.045 -5.223 14.363 1.00 85.69 112 ASP A N 1
ATOM 924 C CA . ASP A 1 112 ? -20.822 -4.938 15.549 1.00 85.69 112 ASP A CA 1
ATOM 925 C C . ASP A 1 112 ? -20.874 -3.431 15.814 1.00 85.69 112 ASP A C 1
ATOM 927 O O . ASP A 1 112 ? -19.892 -2.714 15.595 1.00 85.69 112 ASP A O 1
ATOM 931 N N . GLU A 1 113 ? -22.000 -2.956 16.339 1.00 87.94 113 GLU A N 1
ATOM 932 C CA . GLU A 1 113 ? -22.169 -1.586 16.817 1.00 87.94 113 GLU A CA 1
ATOM 933 C C . GLU A 1 113 ? -21.717 -1.472 18.279 1.00 87.94 113 GLU A C 1
ATOM 935 O O . GLU A 1 113 ? -22.233 -2.145 19.176 1.00 87.94 113 GLU A O 1
ATOM 940 N N . TRP A 1 114 ? -20.786 -0.557 18.524 1.00 87.44 114 TRP A N 1
ATOM 941 C CA . TRP A 1 114 ? -20.265 -0.183 19.833 1.00 87.44 114 TRP A CA 1
ATOM 942 C C . TRP A 1 114 ? -20.631 1.263 20.135 1.00 87.44 114 TRP A C 1
ATOM 944 O O . TRP A 1 114 ? -20.473 2.125 19.277 1.00 87.44 114 TRP A O 1
ATOM 954 N N . VAL A 1 115 ? -21.078 1.553 21.355 1.00 87.62 115 VAL A N 1
ATOM 955 C CA . VAL A 1 115 ? -21.507 2.897 21.756 1.00 87.62 115 VAL A CA 1
ATOM 956 C C . VAL A 1 115 ? -20.702 3.393 22.950 1.00 87.62 115 VAL A C 1
ATOM 958 O O . VAL A 1 115 ? -20.607 2.724 23.985 1.00 87.62 115 VAL A O 1
ATOM 961 N N . PHE A 1 116 ? -20.114 4.579 22.799 1.00 85.25 116 PHE A N 1
ATOM 962 C CA . PHE A 1 116 ? -19.436 5.298 23.874 1.00 85.25 116 PHE A CA 1
ATOM 963 C C . PHE A 1 116 ? -20.445 5.908 24.866 1.00 85.25 116 PHE A C 1
ATOM 965 O O . PHE A 1 116 ? -21.604 6.136 24.517 1.00 85.25 116 PHE A O 1
ATOM 972 N N . PRO A 1 117 ? -20.014 6.263 26.091 1.00 80.81 117 PRO A N 1
ATOM 973 C CA . PRO A 1 117 ? -20.853 6.986 27.052 1.00 80.81 117 PRO A CA 1
ATOM 974 C C . PRO A 1 117 ? -21.398 8.329 26.536 1.00 80.81 117 PRO A C 1
ATOM 976 O O . PRO A 1 117 ? -22.420 8.796 27.026 1.00 80.81 117 PRO A O 1
ATOM 979 N N . ASP A 1 118 ? -20.738 8.943 25.548 1.00 85.62 118 ASP A N 1
ATOM 980 C CA . ASP A 1 118 ? -21.175 10.177 24.883 1.00 85.62 118 ASP A CA 1
ATOM 981 C C . ASP A 1 118 ? -22.162 9.933 23.719 1.00 85.62 118 ASP A C 1
ATOM 983 O O . ASP A 1 118 ? -22.436 10.841 22.934 1.00 85.62 118 ASP A O 1
ATOM 987 N N . ASN A 1 119 ? -22.712 8.717 23.615 1.00 81.94 119 ASN A N 1
ATOM 988 C CA . ASN A 1 119 ? -23.661 8.268 22.592 1.00 81.94 119 ASN A CA 1
ATOM 989 C C . ASN A 1 119 ? -23.115 8.206 21.150 1.00 81.94 119 ASN A C 1
ATOM 991 O O . ASN A 1 119 ? -23.889 7.990 20.213 1.00 81.94 119 ASN A O 1
ATOM 995 N N . LYS A 1 120 ? -21.799 8.335 20.931 1.00 86.25 120 LYS A N 1
ATOM 996 C CA . LYS A 1 120 ? -21.205 8.083 19.608 1.00 86.25 120 LYS A CA 1
ATOM 997 C C . LYS A 1 120 ? -21.105 6.587 19.330 1.00 86.25 120 LYS A C 1
ATOM 999 O O . LYS A 1 120 ? -20.663 5.821 20.184 1.00 86.25 120 LYS A O 1
ATOM 1004 N N . SER A 1 121 ? -21.490 6.192 18.117 1.00 85.88 121 SER A N 1
ATOM 1005 C CA . SER A 1 121 ? -21.497 4.793 17.675 1.00 85.88 121 SER A CA 1
ATOM 1006 C C . SER A 1 121 ? -20.320 4.501 16.740 1.00 85.88 121 SER A C 1
ATOM 1008 O O . SER A 1 121 ? -20.003 5.308 15.866 1.00 85.88 121 SER A O 1
ATOM 1010 N N . PHE A 1 122 ? -19.687 3.346 16.917 1.00 85.81 122 PHE A N 1
ATOM 1011 C CA . PHE A 1 122 ? -18.576 2.835 16.118 1.00 85.81 122 PHE A CA 1
ATOM 1012 C C . PHE A 1 122 ? -18.886 1.423 15.638 1.00 85.81 122 PHE A C 1
ATOM 1014 O O . PHE A 1 122 ? -19.508 0.645 16.353 1.00 85.81 122 PHE A O 1
ATOM 1021 N N . TYR A 1 123 ? -18.406 1.084 14.445 1.00 86.81 123 TYR A N 1
ATOM 1022 C CA . TYR A 1 123 ? -18.627 -0.226 13.842 1.00 86.81 123 TYR A CA 1
ATOM 1023 C C . TYR A 1 123 ? -17.308 -0.978 13.762 1.00 86.81 123 TYR A C 1
ATOM 1025 O O . TYR A 1 123 ? -16.422 -0.597 12.988 1.00 86.81 123 TYR A O 1
ATOM 1033 N N . LEU A 1 124 ? -17.174 -2.037 14.557 1.00 85.56 124 LEU A N 1
ATOM 1034 C CA . LEU A 1 124 ? -15.971 -2.862 14.586 1.00 85.56 124 LEU A CA 1
ATOM 1035 C C . LEU A 1 124 ? -16.238 -4.257 14.037 1.00 85.56 124 LEU A C 1
ATOM 1037 O O . LEU A 1 124 ? -17.265 -4.841 14.362 1.00 85.56 124 LEU A O 1
ATOM 1041 N N . PRO A 1 125 ? -15.297 -4.824 13.268 1.00 84.75 125 PRO A N 1
ATOM 1042 C CA . PRO A 1 125 ? -15.361 -6.225 12.883 1.00 84.75 125 PRO A CA 1
ATOM 1043 C C . PRO A 1 125 ? -15.451 -7.169 14.084 1.00 84.75 125 PRO A C 1
ATOM 1045 O O . PRO A 1 125 ? -14.806 -6.923 15.107 1.00 84.75 125 PRO A O 1
ATOM 1048 N N . GLU A 1 126 ? -16.121 -8.304 13.892 1.00 80.75 126 GLU A N 1
ATOM 1049 C CA . GLU A 1 126 ? -16.274 -9.366 14.898 1.00 80.75 126 GLU A CA 1
ATOM 1050 C C . GLU A 1 126 ? -14.947 -9.801 15.549 1.00 80.75 126 GLU A C 1
ATOM 1052 O O . GLU A 1 126 ? -14.912 -10.110 16.735 1.00 80.75 126 GLU A O 1
ATOM 1057 N N . LYS A 1 127 ? -13.816 -9.746 14.830 1.00 81.81 127 LYS A N 1
ATOM 1058 C CA . LYS A 1 127 ? -12.495 -10.113 15.383 1.00 81.81 127 LYS A CA 1
ATOM 1059 C C . LYS A 1 127 ? -12.070 -9.308 16.624 1.00 81.81 127 LYS A C 1
ATOM 1061 O O . LYS A 1 127 ? -11.136 -9.711 17.307 1.00 81.81 127 LYS A O 1
ATOM 1066 N N . TYR A 1 128 ? -12.694 -8.155 16.881 1.00 79.00 128 TYR A N 1
ATOM 1067 C CA . TYR A 1 128 ? -12.434 -7.322 18.062 1.00 79.00 128 TYR A CA 1
ATOM 1068 C C . TYR A 1 128 ? -13.419 -7.579 19.214 1.00 79.00 128 TYR A C 1
ATOM 1070 O O . TYR A 1 128 ? -13.357 -6.890 20.232 1.00 79.00 128 TYR A O 1
ATOM 1078 N N . ARG A 1 129 ? -14.333 -8.545 19.071 1.00 78.31 129 ARG A N 1
ATOM 1079 C CA . ARG A 1 129 ? -15.332 -8.921 20.073 1.00 78.31 129 ARG A CA 1
ATOM 1080 C C . ARG A 1 129 ? -14.678 -9.791 21.160 1.00 78.31 129 ARG A C 1
ATOM 1082 O O . ARG A 1 129 ? -14.243 -10.900 20.864 1.00 78.31 129 ARG A O 1
ATOM 1089 N N . PRO A 1 130 ? -14.600 -9.339 22.422 1.00 75.38 130 PRO A N 1
ATOM 1090 C CA . PRO A 1 130 ? -14.145 -10.189 23.512 1.00 75.38 130 PRO A CA 1
ATOM 1091 C C . PRO A 1 130 ? -15.280 -11.134 23.950 1.00 75.38 130 PRO A C 1
ATOM 1093 O O . PRO A 1 130 ? -16.435 -10.718 24.069 1.00 75.38 130 PRO A O 1
ATOM 1096 N N . GLU A 1 131 ? -14.958 -12.407 24.196 1.00 71.00 131 GLU A N 1
ATOM 1097 C CA . GLU A 1 131 ? -15.938 -13.479 24.463 1.00 71.00 131 GLU A CA 1
ATOM 1098 C C . GLU A 1 131 ? -16.883 -13.167 25.636 1.00 71.00 131 GLU A C 1
ATOM 1100 O O . GLU A 1 131 ? -18.077 -13.455 25.581 1.00 71.00 131 GLU A O 1
ATOM 1105 N N . ASN A 1 132 ? -16.378 -12.500 26.676 1.00 69.88 132 ASN A N 1
ATOM 1106 C CA . ASN A 1 132 ? -17.149 -12.131 27.866 1.00 69.88 132 ASN A CA 1
ATOM 1107 C C . ASN A 1 132 ? -18.316 -11.163 27.583 1.00 69.88 132 ASN A C 1
ATOM 1109 O O . ASN A 1 132 ? -19.326 -11.202 28.283 1.00 69.88 132 ASN A O 1
ATOM 1113 N N . ARG A 1 133 ? -18.209 -10.315 26.554 1.00 67.81 133 ARG A N 1
ATOM 1114 C CA . ARG A 1 133 ? -19.226 -9.304 26.206 1.00 67.81 133 ARG A CA 1
ATOM 1115 C C . ARG A 1 133 ? -20.404 -9.876 25.423 1.00 67.81 133 ARG A C 1
ATOM 1117 O O . ARG A 1 133 ? -21.461 -9.254 25.389 1.00 67.81 133 ARG A O 1
ATOM 1124 N N . ILE A 1 134 ? -20.239 -11.049 24.814 1.00 68.00 134 ILE A N 1
ATOM 1125 C CA . ILE A 1 134 ? -21.310 -11.745 24.085 1.00 68.00 134 ILE A CA 1
ATOM 1126 C C . ILE A 1 134 ? -22.367 -12.231 25.074 1.00 68.00 134 ILE A C 1
ATOM 1128 O O . ILE A 1 134 ? -23.560 -12.006 24.879 1.00 68.00 134 ILE A O 1
ATOM 1132 N N . THR A 1 135 ? -21.906 -12.830 26.173 1.00 66.50 135 THR A N 1
ATOM 1133 C CA . THR A 1 135 ? -22.752 -13.321 27.261 1.00 66.50 135 THR A CA 1
ATOM 1134 C C . THR A 1 135 ? -23.551 -12.185 27.897 1.00 66.50 135 THR A C 1
ATOM 1136 O O . THR A 1 135 ? -24.754 -12.326 28.087 1.00 66.50 135 THR A O 1
ATOM 1139 N N . GLU A 1 136 ? -22.928 -11.027 28.151 1.00 66.06 136 GLU A N 1
ATOM 1140 C CA . GLU A 1 136 ? -23.626 -9.844 28.688 1.00 66.06 136 GLU A CA 1
ATOM 1141 C C . GLU A 1 136 ? -24.763 -9.370 27.767 1.00 66.06 136 GLU A C 1
ATOM 1143 O O . GLU A 1 136 ? -25.835 -8.996 28.240 1.00 66.06 136 GLU A O 1
ATOM 1148 N N . LEU A 1 137 ? -24.557 -9.409 26.448 1.00 68.38 137 LEU A N 1
ATOM 1149 C CA . LEU A 1 137 ? -25.558 -8.982 25.469 1.00 68.38 137 LEU A CA 1
ATOM 1150 C C . LEU A 1 137 ? -26.700 -9.986 25.303 1.00 68.38 137 LEU A C 1
ATOM 1152 O O . LEU A 1 137 ? -27.847 -9.576 25.128 1.00 68.38 137 LEU A O 1
ATOM 1156 N N . ALA A 1 138 ? -26.398 -11.283 25.384 1.00 66.94 138 ALA A N 1
ATOM 1157 C CA . ALA A 1 138 ? -27.405 -12.339 25.404 1.00 66.94 138 ALA A CA 1
ATOM 1158 C C . ALA A 1 138 ? -28.299 -12.221 26.649 1.00 66.94 138 ALA A C 1
ATOM 1160 O O . ALA A 1 138 ? -29.520 -12.212 26.526 1.00 66.94 138 ALA A O 1
ATOM 1161 N N . MET A 1 139 ? -27.702 -11.997 27.825 1.00 60.88 139 MET A N 1
ATOM 1162 C CA . MET A 1 139 ? -28.444 -11.816 29.079 1.00 60.88 139 MET A CA 1
ATOM 1163 C C . MET A 1 139 ? -29.310 -10.544 29.092 1.00 60.88 139 MET A C 1
ATOM 1165 O O . MET A 1 139 ? -30.360 -10.537 29.724 1.00 60.88 139 MET A O 1
ATOM 1169 N N . MET A 1 140 ? -28.918 -9.481 28.378 1.00 60.66 140 MET A N 1
ATOM 1170 C CA . MET A 1 140 ? -29.736 -8.266 28.216 1.00 60.66 140 MET A CA 1
ATOM 1171 C C . MET A 1 140 ? -30.896 -8.414 27.217 1.00 60.66 140 MET A C 1
ATOM 1173 O O . MET A 1 140 ? -31.797 -7.581 27.230 1.00 60.66 140 MET A O 1
ATOM 1177 N N . LYS A 1 141 ? -30.882 -9.425 26.336 1.00 60.00 141 LYS A N 1
ATOM 1178 C CA . LYS A 1 141 ? -31.992 -9.714 25.407 1.00 60.00 141 LYS A CA 1
ATOM 1179 C C . LYS A 1 141 ? -33.043 -10.665 25.991 1.00 60.00 141 LYS A C 1
ATOM 1181 O O . LYS A 1 141 ? -34.142 -10.725 25.450 1.00 60.00 141 LYS A O 1
ATOM 1186 N N . GLU A 1 142 ? -32.700 -11.414 27.038 1.00 56.91 142 GLU A N 1
ATOM 1187 C CA . GLU A 1 142 ? -33.580 -12.406 27.678 1.00 56.91 142 GLU A CA 1
ATOM 1188 C C . GLU A 1 142 ? -34.333 -11.882 28.918 1.00 56.91 142 GLU A C 1
ATOM 1190 O O . GLU A 1 142 ? -35.192 -12.594 29.441 1.00 56.91 142 GLU A O 1
ATOM 1195 N N . GLY A 1 143 ? -34.037 -10.662 29.385 1.00 43.12 143 GLY A N 1
ATOM 1196 C CA . GLY A 1 143 ? -34.733 -9.985 30.492 1.00 43.12 143 GLY A CA 1
ATOM 1197 C C . GLY A 1 143 ? -35.644 -8.862 30.018 1.00 43.12 143 GLY A C 1
ATOM 1198 O O . GLY A 1 143 ? -36.715 -8.690 30.642 1.00 43.12 143 GLY A O 1
#

Foldseek 3Di:
DVVVVLVVVQVVLQVVLCVVPVVVVVVVVVQLVVQLVVLCVVLVPPPDPVVSVVSSVVSSVVSCVVVCVVCVSNVVVVVVVVVVVVLLVQVVAWAFDAFQPDPQPPPGARWTWTAGPVGDIDTHHPVSDDPVNVVVVVVVVVD

Mean predicted aligned error: 9.13 Å

Secondary structure (DSSP, 8-state):
-HHHHHHHHHHHHHHHHHHH-THHHHHHHHHHHHHHHHHHHHHTT---HHHHHHHHHHHHHHHHHHHHHHS-HHHHHHHHHHHHHHHHHHHHHSEEEEEEEE--GGG---EEEEE-TTS-EEEEEGGG--HHHHHHHHHHH--

Radius of gyration: 23.26 Å; Cα contacts (8 Å, |Δi|>4): 123; chains: 1; bounding box: 58×24×62 Å

Nearest PDB structures (foldseek):
  8fj0-assembly1_E  TM=5.150E-01  e=1.002E+00  Homo sapiens
  4hcs-assembly1_A  TM=5.493E-01  e=2.378E+00  Danio rerio
  2lm9-assembly1_A  TM=3.784E-01  e=6.032E+00  Blomia tropicalis

Solvent-accessible surface area (backbone atoms only — not comparable to full-atom values): 7996 Å² total; per-residue (Å²): 114,68,68,60,51,53,54,47,51,47,53,54,31,37,54,55,34,32,74,78,42,56,70,51,51,58,55,55,47,51,54,48,53,52,41,43,51,54,25,44,67,72,31,64,82,45,82,54,63,67,62,24,51,55,50,27,54,54,44,35,53,58,64,48,50,60,49,52,67,79,57,37,36,59,61,54,38,53,53,49,51,53,51,50,54,50,58,66,47,42,67,79,68,28,47,82,74,41,77,60,68,41,77,31,64,101,88,45,65,41,13,26,32,31,32,36,93,86,71,50,74,45,77,42,49,60,91,64,62,58,75,73,58,54,56,57,53,52,58,66,73,77,112

pLDDT: mean 83.77, std 10.58, range [43.12, 96.06]